Protein AF-A0AAV6AGI2-F1 (afdb_monomer)

Radius of gyration: 15.93 Å; Cα contacts (8 Å, |Δi|>4): 35; chains: 1; bounding box: 33×29×38 Å

Structure (mmCIF, N/CA/C/O backbone):
data_AF-A0AAV6AGI2-F1
#
_entry.id   AF-A0AAV6AGI2-F1
#
loop_
_atom_site.group_PDB
_atom_site.id
_atom_site.type_symbol
_atom_site.label_atom_id
_atom_site.label_alt_id
_atom_site.label_comp_id
_atom_site.label_asym_id
_atom_site.label_entity_id
_atom_site.label_seq_id
_atom_site.pdbx_PDB_ins_code
_atom_site.Cartn_x
_atom_site.Cartn_y
_atom_site.Cartn_z
_atom_site.occupancy
_atom_site.B_iso_or_equiv
_atom_site.auth_seq_id
_atom_site.auth_comp_id
_atom_site.auth_asym_id
_atom_site.auth_atom_id
_atom_site.pdbx_PDB_model_num
ATOM 1 N N . MET A 1 1 ? -6.160 -5.396 -20.448 1.00 40.41 1 MET A N 1
ATOM 2 C CA . MET A 1 1 ? -6.897 -4.419 -19.616 1.00 40.41 1 MET A CA 1
ATOM 3 C C . MET A 1 1 ? -6.244 -3.058 -19.778 1.00 40.41 1 MET A C 1
ATOM 5 O O . MET A 1 1 ? -5.041 -2.974 -19.567 1.00 40.41 1 MET A O 1
ATOM 9 N N . GLY A 1 2 ? -6.989 -2.032 -20.202 1.00 50.62 2 GLY A N 1
ATOM 10 C CA . GLY A 1 2 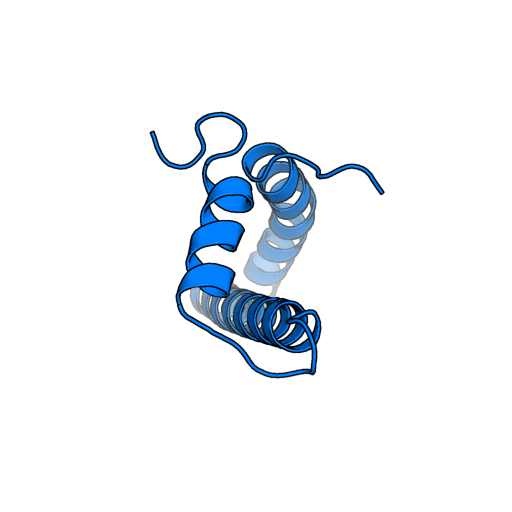? -6.458 -0.668 -20.338 1.00 50.62 2 GLY A CA 1
ATOM 11 C C . GLY A 1 2 ? -5.895 -0.141 -19.014 1.00 50.62 2 GLY A C 1
ATOM 12 O O . GLY A 1 2 ? -6.402 -0.493 -17.949 1.00 50.62 2 GLY A O 1
ATOM 13 N N . LYS A 1 3 ? -4.819 0.654 -19.079 1.00 70.38 3 LYS A N 1
ATOM 14 C CA . LYS A 1 3 ? -4.177 1.268 -17.907 1.00 70.38 3 LYS A CA 1
ATOM 15 C C . LYS A 1 3 ? -5.172 2.228 -17.242 1.00 70.38 3 LYS A C 1
ATOM 17 O O . LYS A 1 3 ? -5.409 3.315 -17.754 1.00 70.38 3 LYS A O 1
ATOM 22 N N . ILE A 1 4 ? -5.775 1.812 -16.129 1.00 80.69 4 ILE A N 1
ATOM 23 C CA . ILE A 1 4 ? -6.580 2.697 -15.276 1.00 80.69 4 ILE A CA 1
ATOM 24 C C . ILE A 1 4 ? -5.631 3.765 -14.701 1.00 80.69 4 ILE A C 1
ATOM 26 O O . ILE A 1 4 ? -4.608 3.369 -14.131 1.00 80.69 4 ILE A O 1
ATOM 30 N N . PRO A 1 5 ? -5.932 5.073 -14.822 1.00 85.94 5 PRO A N 1
ATOM 31 C CA . PRO A 1 5 ? -5.120 6.127 -14.215 1.00 85.94 5 PRO A CA 1
ATOM 32 C C . PRO A 1 5 ? -4.941 5.917 -12.710 1.00 85.94 5 PRO A C 1
ATOM 34 O O . PRO A 1 5 ? -5.842 5.407 -12.035 1.00 85.94 5 PRO A O 1
ATOM 37 N N . ILE A 1 6 ? -3.787 6.304 -12.163 1.00 84.75 6 ILE A N 1
ATOM 38 C CA . ILE A 1 6 ? -3.435 5.959 -10.781 1.00 84.75 6 ILE A CA 1
ATOM 39 C C . ILE A 1 6 ? -4.396 6.577 -9.763 1.00 84.75 6 ILE A C 1
ATOM 41 O O . ILE A 1 6 ? -4.805 5.867 -8.847 1.00 84.75 6 ILE A O 1
ATOM 45 N N . LEU A 1 7 ? -4.853 7.821 -9.953 1.00 87.88 7 LEU A N 1
ATOM 46 C CA . LEU A 1 7 ? -5.842 8.437 -9.058 1.00 87.88 7 LEU A CA 1
ATOM 47 C C . LEU A 1 7 ? -7.169 7.683 -9.083 1.00 87.88 7 LEU A C 1
ATOM 49 O O . LEU A 1 7 ? -7.721 7.367 -8.031 1.00 87.88 7 LEU A O 1
ATOM 53 N N . THR A 1 8 ? -7.638 7.300 -10.274 1.00 90.38 8 THR A N 1
ATOM 54 C CA . THR A 1 8 ? -8.848 6.479 -10.414 1.00 90.38 8 THR A CA 1
ATOM 55 C C . THR A 1 8 ? -8.682 5.138 -9.697 1.00 90.38 8 THR A C 1
ATOM 57 O O . THR A 1 8 ? -9.558 4.730 -8.935 1.00 90.38 8 THR A O 1
ATOM 60 N N . LYS A 1 9 ? -7.534 4.470 -9.868 1.00 89.00 9 LYS A N 1
ATOM 61 C CA . LYS A 1 9 ? -7.219 3.218 -9.166 1.00 89.00 9 LYS A CA 1
ATOM 62 C C . LYS A 1 9 ? -7.208 3.409 -7.645 1.00 89.00 9 LYS A C 1
ATOM 64 O O . LYS A 1 9 ? -7.784 2.585 -6.939 1.00 89.00 9 LYS A O 1
ATOM 69 N N . ARG A 1 10 ? -6.581 4.474 -7.131 1.00 90.44 10 ARG A N 1
ATOM 70 C CA . ARG A 1 10 ? -6.514 4.762 -5.686 1.00 90.44 10 ARG A CA 1
ATOM 71 C C . ARG A 1 10 ? -7.877 5.113 -5.101 1.00 90.44 10 ARG A C 1
ATOM 73 O O . ARG A 1 10 ? -8.193 4.614 -4.027 1.00 90.44 10 ARG A O 1
ATOM 80 N N . ARG A 1 11 ? -8.707 5.874 -5.819 1.00 93.56 11 ARG A N 1
ATOM 81 C CA . ARG A 1 11 ? -10.082 6.181 -5.403 1.00 93.56 11 ARG A CA 1
ATOM 82 C C . ARG A 1 11 ? -10.914 4.912 -5.242 1.00 93.56 11 ARG A C 1
ATOM 84 O O . ARG A 1 11 ? -11.479 4.698 -4.178 1.00 93.56 11 ARG A O 1
ATOM 91 N N . LEU A 1 12 ? -10.912 4.035 -6.249 1.00 93.88 12 LEU A N 1
ATOM 92 C CA . LEU A 1 12 ? -11.635 2.759 -6.184 1.00 93.88 12 LEU A CA 1
ATOM 93 C C . LEU A 1 12 ? -11.132 1.870 -5.035 1.00 93.88 12 LEU A C 1
ATOM 95 O O . LEU A 1 12 ? -11.923 1.235 -4.346 1.00 93.88 12 LEU A O 1
ATOM 99 N N . GLN A 1 13 ? -9.816 1.835 -4.796 1.00 93.62 13 GLN A N 1
ATOM 100 C CA . GLN A 1 13 ? -9.248 1.114 -3.653 1.00 93.62 13 GLN A CA 1
ATOM 101 C C . GLN A 1 13 ? -9.723 1.698 -2.316 1.00 93.62 13 GLN A C 1
ATOM 103 O O . GLN A 1 13 ? -10.088 0.937 -1.423 1.00 93.62 13 GLN A O 1
ATOM 108 N N . ALA A 1 14 ? -9.742 3.024 -2.175 1.00 94.62 14 ALA A N 1
ATOM 109 C CA . ALA A 1 14 ? -10.191 3.697 -0.959 1.00 94.62 14 ALA A CA 1
ATOM 110 C C . ALA A 1 14 ? -11.692 3.494 -0.696 1.00 94.62 14 ALA A C 1
ATOM 112 O O . ALA A 1 14 ? -12.070 3.256 0.448 1.00 94.62 14 ALA A O 1
ATOM 113 N N . GLU A 1 15 ? -12.528 3.502 -1.739 1.00 97.12 15 GLU A N 1
ATOM 114 C CA . GLU A 1 15 ? -13.969 3.212 -1.641 1.00 97.12 15 GLU A CA 1
ATOM 115 C C . GLU A 1 15 ? -14.246 1.813 -1.067 1.00 97.12 15 GLU A C 1
ATOM 117 O O . GLU A 1 15 ? -15.229 1.621 -0.356 1.00 97.12 15 GLU A O 1
ATOM 122 N N . VAL A 1 16 ? -13.354 0.847 -1.312 1.00 95.81 16 VAL A N 1
ATOM 123 C CA . VAL A 1 16 ? -13.454 -0.512 -0.757 1.00 95.81 16 VAL A CA 1
ATOM 124 C C . VAL A 1 16 ? -12.802 -0.623 0.626 1.00 95.81 16 VAL A C 1
ATOM 126 O O . VAL A 1 16 ? -13.354 -1.256 1.523 1.00 95.81 16 VAL A O 1
ATOM 129 N N . ILE A 1 17 ? -11.622 -0.026 0.820 1.00 96.38 17 ILE A N 1
ATOM 130 C CA . ILE A 1 17 ? -10.849 -0.139 2.068 1.00 96.38 17 ILE A CA 1
ATOM 131 C C . ILE A 1 17 ? -11.484 0.668 3.207 1.00 96.38 17 ILE A C 1
ATOM 133 O O . ILE A 1 17 ? -11.427 0.232 4.355 1.00 96.38 17 ILE A O 1
ATOM 137 N N . GLY A 1 18 ? -12.098 1.817 2.913 1.00 97.00 18 GLY A N 1
ATOM 138 C CA . GLY A 1 18 ? -12.691 2.707 3.915 1.00 97.00 18 GLY A CA 1
ATOM 139 C C . GLY A 1 18 ? -13.706 2.009 4.831 1.00 97.00 18 GLY A C 1
ATOM 140 O O . GLY A 1 18 ? -13.513 2.028 6.047 1.00 97.00 18 GLY A O 1
ATOM 141 N N . PRO A 1 19 ? -14.737 1.334 4.286 1.00 98.25 19 PRO A N 1
ATOM 142 C CA . PRO A 1 19 ? -15.689 0.565 5.089 1.00 98.25 19 PRO A CA 1
ATOM 143 C C . PRO A 1 19 ? -15.038 -0.560 5.905 1.00 98.25 19 PRO A C 1
ATOM 145 O O . PRO A 1 19 ? -15.397 -0.767 7.060 1.00 98.25 19 PRO A O 1
ATOM 148 N N . ILE A 1 20 ? -14.039 -1.254 5.346 1.00 97.81 20 ILE A N 1
ATOM 149 C CA . ILE A 1 20 ? -13.306 -2.314 6.061 1.00 97.81 20 ILE A CA 1
ATOM 150 C C . ILE A 1 20 ? -12.553 -1.727 7.260 1.00 97.81 20 ILE A C 1
ATOM 152 O O . ILE A 1 20 ? -12.620 -2.275 8.358 1.00 97.81 20 ILE A O 1
ATOM 156 N N . HIS A 1 21 ? -11.866 -0.597 7.073 1.00 98.19 21 HIS A N 1
ATOM 157 C CA . HIS A 1 21 ? -11.186 0.100 8.160 1.00 98.19 21 HIS A CA 1
ATOM 158 C C . HIS A 1 21 ? -12.175 0.559 9.237 1.00 98.19 21 HIS A C 1
ATOM 160 O O . HIS A 1 21 ? -11.893 0.384 10.416 1.00 98.19 21 HIS A O 1
ATOM 166 N N . ALA A 1 22 ? -13.345 1.079 8.856 1.00 98.50 22 ALA A N 1
ATOM 167 C CA . ALA A 1 22 ? -14.378 1.486 9.809 1.00 98.50 22 ALA A CA 1
ATOM 168 C C . ALA A 1 22 ? -14.853 0.314 10.689 1.00 98.50 22 ALA A C 1
ATOM 170 O O . ALA A 1 22 ? -14.920 0.455 11.911 1.00 98.50 22 ALA A O 1
ATOM 171 N N . GLU A 1 23 ? -15.095 -0.860 10.098 1.00 98.62 23 GLU A N 1
ATOM 172 C CA . GLU A 1 23 ? -15.420 -2.071 10.863 1.00 98.62 23 GLU A CA 1
ATOM 173 C C . GLU A 1 23 ? -14.259 -2.511 11.766 1.00 98.62 23 GLU A C 1
ATOM 175 O O . GLU A 1 23 ? -14.468 -2.870 12.924 1.00 98.62 23 GLU A O 1
ATOM 180 N N . MET A 1 24 ? -13.015 -2.420 11.286 1.00 98.50 24 MET A N 1
ATOM 181 C CA . MET A 1 24 ? -11.840 -2.723 12.106 1.00 98.50 24 MET A CA 1
ATOM 182 C C . MET A 1 24 ? -11.699 -1.766 13.292 1.00 98.50 24 MET A C 1
ATOM 184 O O . MET A 1 24 ? -11.374 -2.222 14.383 1.00 98.50 24 MET A O 1
ATOM 188 N N . VAL A 1 25 ? -11.957 -0.468 13.117 1.00 98.75 25 VAL A N 1
ATOM 189 C CA . VAL A 1 25 ? -11.942 0.514 14.215 1.00 98.75 25 VAL A CA 1
ATOM 190 C C . VAL A 1 25 ? -13.011 0.168 15.250 1.00 98.75 25 VAL A C 1
ATOM 192 O O . VAL A 1 25 ? -12.722 0.192 16.445 1.00 98.75 25 VAL A O 1
ATOM 195 N N . ARG A 1 26 ? -14.218 -0.204 14.802 1.00 98.69 26 ARG A N 1
ATOM 196 C CA . ARG A 1 26 ? -15.334 -0.592 15.679 1.00 98.69 26 ARG A CA 1
ATOM 197 C C . ARG A 1 26 ? -14.992 -1.796 16.562 1.00 98.69 26 ARG A C 1
ATOM 199 O O . ARG A 1 26 ? -15.375 -1.814 17.726 1.00 98.69 26 ARG A O 1
ATOM 206 N N . GLU A 1 27 ? -14.275 -2.778 16.020 1.00 98.69 27 GLU A N 1
ATOM 207 C CA . GLU A 1 27 ? -13.961 -4.039 16.710 1.00 98.69 27 GLU A CA 1
ATOM 208 C C . GLU A 1 27 ? -12.619 -4.025 17.465 1.00 98.69 27 GLU A C 1
ATOM 210 O O . GLU A 1 27 ? -12.456 -4.712 18.472 1.00 98.69 27 GLU A O 1
ATOM 215 N N . LEU A 1 28 ? -11.625 -3.276 16.977 1.00 98.25 28 LEU A N 1
ATOM 216 C CA . LEU A 1 28 ? -10.230 -3.364 17.435 1.00 98.25 28 LEU A CA 1
ATOM 217 C C . LEU A 1 28 ? -9.687 -2.056 18.021 1.00 98.25 28 LEU A C 1
ATOM 219 O O . LEU A 1 28 ? -8.596 -2.067 18.595 1.00 98.25 28 LEU A O 1
ATOM 223 N N . GLY A 1 29 ? -10.415 -0.949 17.870 1.00 98.50 29 GLY A N 1
ATOM 224 C CA . GLY A 1 29 ? -9.932 0.394 18.169 1.00 98.50 29 GLY A CA 1
ATOM 225 C C . GLY A 1 29 ? -9.053 0.976 17.057 1.00 98.50 29 GLY A C 1
ATOM 226 O O . GLY A 1 29 ? -8.501 0.263 16.216 1.00 98.50 29 GLY A O 1
ATOM 227 N N . GLU A 1 30 ? -8.924 2.303 17.064 1.00 98.25 30 GLU A N 1
ATOM 228 C CA . GLU A 1 30 ? -8.272 3.073 15.998 1.00 98.25 30 GLU A CA 1
ATOM 229 C C . GLU A 1 30 ? -6.800 2.702 15.797 1.00 98.25 30 GLU A C 1
ATOM 231 O O . GLU A 1 30 ? -6.390 2.395 14.680 1.00 98.25 30 GLU A O 1
ATOM 236 N N . GLU A 1 31 ? -6.017 2.651 16.877 1.00 98.56 31 GLU A N 1
ATOM 237 C CA . GLU A 1 31 ? -4.576 2.390 16.805 1.00 98.56 31 GLU A CA 1
ATOM 238 C C . GLU A 1 31 ? -4.273 1.033 16.153 1.00 98.56 31 GLU A C 1
ATOM 240 O O . GLU A 1 31 ? -3.463 0.926 15.228 1.00 98.56 31 GLU A O 1
ATOM 245 N N . LYS A 1 32 ? -4.974 -0.018 16.593 1.00 98.44 32 LYS A N 1
ATOM 246 C CA . LYS A 1 32 ? -4.768 -1.372 16.075 1.00 98.44 32 LYS A CA 1
ATOM 247 C C . LYS A 1 32 ? -5.280 -1.511 14.644 1.00 98.44 32 LYS A C 1
ATOM 249 O O . LYS A 1 32 ? -4.625 -2.169 13.834 1.00 98.44 32 LYS A O 1
ATOM 254 N N . ALA A 1 33 ? -6.417 -0.894 14.319 1.00 98.56 33 ALA A N 1
ATOM 255 C CA . ALA A 1 33 ? -6.948 -0.887 12.960 1.00 98.56 33 ALA A CA 1
ATOM 256 C C . ALA A 1 33 ? -5.982 -0.200 11.979 1.00 98.56 33 ALA A C 1
ATOM 258 O O . ALA A 1 33 ? -5.642 -0.784 10.945 1.00 98.56 33 ALA A O 1
ATOM 259 N N . ALA A 1 34 ? -5.465 0.975 12.349 1.00 97.81 34 ALA A N 1
ATOM 260 C CA . ALA A 1 34 ? -4.496 1.727 11.561 1.00 97.81 34 ALA A CA 1
ATOM 261 C C . ALA A 1 34 ? -3.182 0.951 11.370 1.00 97.81 34 ALA A C 1
ATOM 263 O O . ALA A 1 34 ? -2.679 0.864 10.249 1.00 97.81 34 ALA A O 1
ATOM 264 N N . ALA A 1 35 ? -2.656 0.319 12.425 1.00 98.50 35 ALA A N 1
ATOM 265 C CA . ALA A 1 35 ? -1.422 -0.466 12.347 1.00 98.50 35 ALA A CA 1
ATOM 266 C C . ALA A 1 35 ? -1.549 -1.683 11.412 1.00 98.50 35 ALA A C 1
ATOM 268 O O . ALA A 1 35 ? -0.639 -1.980 10.632 1.00 98.50 35 ALA A O 1
ATOM 269 N N . ILE A 1 36 ? -2.687 -2.387 11.456 1.00 98.38 36 ILE A N 1
ATOM 270 C CA . ILE A 1 36 ? -2.953 -3.509 10.546 1.00 98.38 36 ILE A CA 1
ATOM 271 C C . ILE A 1 36 ? -3.042 -3.008 9.103 1.00 98.38 36 ILE A C 1
ATOM 273 O O . ILE A 1 36 ? -2.457 -3.624 8.206 1.00 98.38 36 ILE A O 1
ATOM 277 N N . LEU A 1 37 ? -3.753 -1.901 8.875 1.00 96.81 37 LEU A N 1
ATOM 278 C CA . LEU A 1 37 ? -3.935 -1.359 7.536 1.00 96.81 37 LEU A CA 1
ATOM 279 C C . LEU A 1 37 ? -2.614 -0.846 6.939 1.00 96.81 37 LEU A C 1
ATOM 281 O O . LEU A 1 37 ? -2.316 -1.169 5.789 1.00 96.81 37 LEU A O 1
ATOM 285 N N . ASP A 1 38 ? -1.780 -0.145 7.715 1.00 97.12 38 ASP A N 1
ATOM 286 C CA . ASP A 1 38 ? -0.431 0.276 7.300 1.00 97.12 38 ASP A CA 1
ATOM 287 C C . ASP A 1 38 ? 0.421 -0.932 6.881 1.00 97.12 38 ASP A C 1
ATOM 289 O O . ASP A 1 38 ? 0.965 -0.974 5.771 1.00 97.12 38 ASP A O 1
ATOM 293 N N . ALA A 1 39 ? 0.459 -1.974 7.717 1.00 98.06 39 ALA A N 1
ATOM 294 C CA . ALA A 1 39 ? 1.199 -3.190 7.411 1.00 98.06 39 ALA A CA 1
ATOM 295 C C . ALA A 1 39 ? 0.683 -3.879 6.134 1.00 98.06 39 ALA A C 1
ATOM 297 O O . ALA A 1 39 ? 1.480 -4.372 5.328 1.00 98.06 39 ALA A O 1
ATOM 298 N N . ALA A 1 40 ? -0.636 -3.923 5.930 1.00 97.00 40 ALA A N 1
ATOM 299 C CA . ALA A 1 40 ? -1.250 -4.513 4.744 1.00 97.00 40 ALA A CA 1
ATOM 300 C C . ALA A 1 40 ? -0.914 -3.721 3.469 1.00 97.00 40 ALA A C 1
ATOM 302 O O . ALA A 1 40 ? -0.483 -4.314 2.476 1.00 97.00 40 ALA A O 1
ATOM 303 N N . ILE A 1 41 ? -1.034 -2.390 3.507 1.00 94.38 41 ILE A N 1
ATOM 304 C CA . ILE A 1 41 ? -0.732 -1.508 2.372 1.00 94.38 41 ILE A CA 1
ATOM 305 C C . ILE A 1 41 ? 0.750 -1.605 1.991 1.00 94.38 41 ILE A C 1
ATOM 307 O O . ILE A 1 41 ? 1.063 -1.759 0.808 1.00 94.38 41 ILE A O 1
ATOM 311 N N . ARG A 1 42 ? 1.674 -1.609 2.965 1.00 96.06 42 ARG A N 1
ATOM 312 C CA . ARG A 1 42 ? 3.116 -1.785 2.700 1.00 96.06 42 ARG A CA 1
ATOM 313 C C . ARG A 1 42 ? 3.419 -3.119 2.026 1.00 96.06 42 ARG A C 1
ATOM 315 O O . ARG A 1 42 ? 4.149 -3.158 1.035 1.00 96.06 42 ARG A O 1
ATOM 322 N N . LYS A 1 43 ? 2.840 -4.215 2.527 1.00 97.31 43 LYS A N 1
ATOM 323 C CA . LYS A 1 43 ? 3.001 -5.550 1.925 1.00 97.31 43 LYS A CA 1
ATOM 324 C C . LYS A 1 43 ? 2.471 -5.583 0.492 1.00 97.31 43 LYS A C 1
ATOM 326 O O . LYS A 1 43 ? 3.140 -6.131 -0.383 1.00 97.31 43 LYS A O 1
ATOM 331 N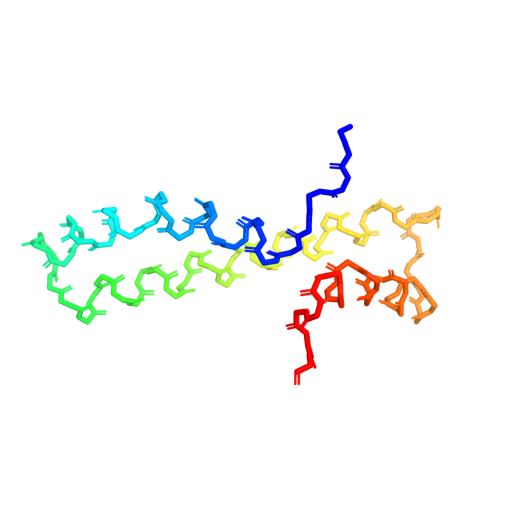 N . ALA A 1 44 ? 1.315 -4.968 0.242 1.00 93.62 44 ALA A N 1
ATOM 332 C CA . ALA A 1 44 ? 0.734 -4.872 -1.093 1.00 93.62 44 ALA A CA 1
ATOM 333 C C . ALA A 1 44 ? 1.623 -4.065 -2.055 1.00 93.62 44 ALA A C 1
ATOM 335 O O . ALA A 1 44 ? 1.866 -4.515 -3.173 1.00 93.62 44 ALA A O 1
ATOM 336 N N . ALA A 1 45 ? 2.171 -2.928 -1.612 1.00 90.00 45 ALA A N 1
ATOM 337 C CA . ALA A 1 45 ? 3.080 -2.108 -2.413 1.00 90.00 45 ALA A CA 1
ATOM 338 C C . ALA A 1 45 ? 4.375 -2.857 -2.779 1.00 90.00 45 ALA A C 1
ATOM 340 O O . ALA A 1 45 ? 4.794 -2.845 -3.935 1.00 90.00 45 ALA A O 1
ATOM 341 N N . ILE A 1 46 ? 4.980 -3.576 -1.824 1.00 94.12 46 ILE A N 1
ATOM 342 C CA . ILE A 1 46 ? 6.170 -4.404 -2.086 1.00 94.12 46 ILE A CA 1
ATOM 343 C C . ILE A 1 46 ? 5.843 -5.526 -3.079 1.00 94.12 46 ILE A C 1
ATOM 345 O O . ILE A 1 46 ? 6.630 -5.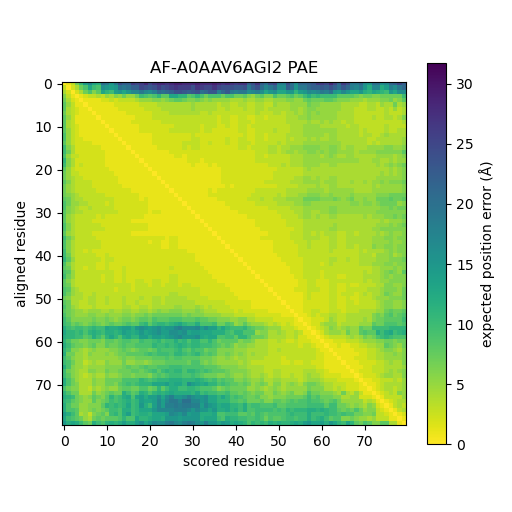801 -3.986 1.00 94.12 46 ILE A O 1
ATOM 349 N N . ALA A 1 47 ? 4.689 -6.181 -2.928 1.00 94.81 47 ALA A N 1
ATOM 350 C CA . ALA A 1 47 ? 4.253 -7.226 -3.850 1.00 94.81 47 ALA A CA 1
ATOM 351 C C . ALA A 1 47 ? 4.025 -6.682 -5.272 1.00 94.81 47 ALA A C 1
ATOM 353 O O . ALA A 1 47 ? 4.423 -7.326 -6.240 1.00 94.81 47 ALA A O 1
ATOM 354 N N . GLU A 1 48 ? 3.443 -5.489 -5.407 1.00 90.00 48 GLU A N 1
ATOM 355 C CA . GLU A 1 48 ? 3.287 -4.802 -6.693 1.00 90.00 48 GLU A CA 1
ATOM 356 C C . GLU A 1 48 ? 4.648 -4.469 -7.325 1.00 90.00 48 GLU A C 1
ATOM 358 O O . GLU A 1 48 ? 4.870 -4.793 -8.490 1.00 90.00 48 GLU A O 1
ATOM 363 N N . GLY A 1 49 ? 5.603 -3.948 -6.548 1.00 88.50 49 GLY A N 1
ATOM 364 C CA . GLY A 1 49 ? 6.970 -3.707 -7.022 1.00 88.50 49 GLY A CA 1
ATOM 365 C C . GLY A 1 49 ? 7.675 -4.980 -7.509 1.00 88.50 49 GLY A C 1
ATOM 366 O O . GLY A 1 49 ? 8.305 -4.976 -8.564 1.00 88.50 49 GLY A O 1
ATOM 367 N N . ARG A 1 50 ? 7.512 -6.104 -6.796 1.00 91.19 50 ARG A N 1
ATOM 368 C CA . ARG A 1 50 ? 8.036 -7.415 -7.231 1.00 91.19 50 ARG A CA 1
ATOM 369 C C . ARG A 1 50 ? 7.415 -7.881 -8.544 1.00 91.19 50 ARG A C 1
ATOM 371 O O . ARG A 1 50 ? 8.118 -8.453 -9.371 1.00 91.19 50 ARG A O 1
ATOM 378 N N . ARG A 1 51 ? 6.118 -7.635 -8.746 1.00 89.69 51 ARG A N 1
ATOM 379 C CA . ARG A 1 51 ? 5.443 -7.949 -10.012 1.00 89.69 51 ARG A CA 1
ATOM 380 C C . ARG A 1 51 ? 5.997 -7.114 -11.162 1.00 89.69 51 ARG A C 1
ATOM 382 O O . ARG A 1 51 ? 6.319 -7.690 -12.191 1.00 89.69 51 ARG A O 1
ATOM 389 N N . PHE A 1 52 ? 6.194 -5.809 -10.969 1.00 87.31 52 PHE A N 1
ATOM 390 C CA . PHE A 1 52 ? 6.825 -4.967 -11.990 1.00 87.31 52 PHE A CA 1
ATOM 391 C C . PHE A 1 52 ? 8.246 -5.420 -12.329 1.00 87.31 52 PHE A C 1
ATOM 393 O O . PHE A 1 52 ? 8.606 -5.469 -13.501 1.00 87.31 52 PHE A O 1
ATOM 400 N N . ALA A 1 53 ? 9.038 -5.805 -11.326 1.00 88.69 53 ALA A N 1
ATOM 401 C CA . ALA A 1 53 ? 10.372 -6.349 -11.561 1.00 88.69 53 ALA A CA 1
ATOM 402 C C . ALA A 1 53 ? 10.335 -7.656 -12.378 1.00 88.69 53 ALA A C 1
ATOM 404 O O . ALA A 1 53 ? 11.161 -7.844 -13.265 1.00 88.69 53 ALA A O 1
ATOM 405 N N . ALA A 1 54 ? 9.361 -8.536 -12.122 1.00 89.19 54 ALA A N 1
ATOM 406 C CA . ALA A 1 54 ? 9.192 -9.790 -12.862 1.00 89.19 54 ALA A CA 1
ATOM 407 C C . ALA A 1 54 ? 8.734 -9.591 -14.320 1.00 89.19 54 ALA A C 1
ATOM 409 O O . ALA A 1 54 ? 8.962 -10.461 -15.156 1.00 89.19 54 ALA A O 1
ATOM 410 N N . GLU A 1 55 ? 8.104 -8.457 -14.632 1.00 86.50 55 GLU A N 1
ATOM 411 C CA . GLU A 1 55 ? 7.702 -8.077 -15.993 1.00 86.50 55 GLU A CA 1
ATOM 412 C C . GLU A 1 55 ? 8.856 -7.444 -16.800 1.00 86.50 55 GLU A C 1
ATOM 414 O O . GLU A 1 55 ? 8.690 -7.149 -17.986 1.00 86.50 55 GLU A O 1
ATOM 419 N N . ALA A 1 56 ? 10.032 -7.235 -16.190 1.00 87.00 56 ALA A N 1
ATOM 420 C CA . ALA A 1 56 ? 11.192 -6.685 -16.881 1.00 87.00 56 ALA A CA 1
ATOM 421 C C . ALA A 1 56 ? 11.699 -7.637 -17.989 1.00 87.00 56 ALA A C 1
ATOM 423 O O . ALA A 1 56 ? 11.746 -8.857 -17.784 1.00 87.00 56 ALA A O 1
ATOM 424 N N . PRO A 1 57 ? 12.114 -7.116 -19.162 1.00 83.81 57 PRO A N 1
ATOM 425 C CA . PRO A 1 57 ? 12.614 -7.942 -20.259 1.00 83.81 57 PRO A CA 1
ATOM 426 C C . PRO A 1 57 ? 13.777 -8.842 -19.821 1.00 83.81 57 PRO A C 1
ATOM 428 O O . PRO A 1 57 ? 14.780 -8.375 -19.287 1.00 83.81 57 PRO A O 1
ATOM 431 N N . GLY A 1 58 ? 13.639 -10.153 -20.034 1.00 84.19 58 GLY A N 1
ATOM 432 C CA . GLY A 1 58 ? 14.661 -11.129 -19.640 1.00 84.19 58 GLY A CA 1
ATOM 433 C C . GLY A 1 58 ? 14.847 -11.294 -18.125 1.00 84.19 58 GLY A C 1
ATOM 434 O O . GLY A 1 58 ? 15.824 -11.909 -17.711 1.00 84.19 58 GLY A O 1
ATOM 435 N N . GLY A 1 59 ? 13.942 -10.757 -17.297 1.00 81.44 59 GLY A N 1
ATOM 436 C CA . GLY A 1 59 ? 14.009 -10.853 -15.835 1.00 81.44 59 GLY A CA 1
ATOM 437 C C . GLY A 1 59 ? 15.108 -10.003 -15.191 1.00 81.44 59 GLY A C 1
ATOM 438 O O . GLY A 1 59 ? 15.388 -10.168 -14.005 1.00 81.44 59 GLY A O 1
ATOM 439 N N . VAL A 1 60 ? 15.734 -9.103 -15.953 1.00 85.56 60 VAL A N 1
ATOM 440 C CA . VAL A 1 60 ? 16.780 -8.197 -15.469 1.00 85.56 60 VAL A CA 1
ATOM 441 C C . VAL A 1 60 ? 16.211 -6.789 -15.407 1.00 85.56 60 VAL A C 1
ATOM 443 O O . VAL A 1 60 ? 15.771 -6.242 -16.412 1.00 85.56 60 VAL A O 1
ATOM 446 N N . THR A 1 61 ? 16.227 -6.192 -14.220 1.00 89.88 61 THR A N 1
ATOM 447 C CA . THR A 1 61 ? 15.772 -4.815 -14.013 1.00 89.88 61 THR A CA 1
ATOM 448 C C . THR A 1 61 ? 16.881 -3.810 -14.299 1.00 89.88 61 THR A C 1
ATOM 450 O O . THR A 1 61 ? 18.029 -4.022 -13.907 1.00 89.88 61 THR A O 1
ATOM 453 N N . SER A 1 62 ? 16.520 -2.666 -14.869 1.00 90.12 62 SER A N 1
ATOM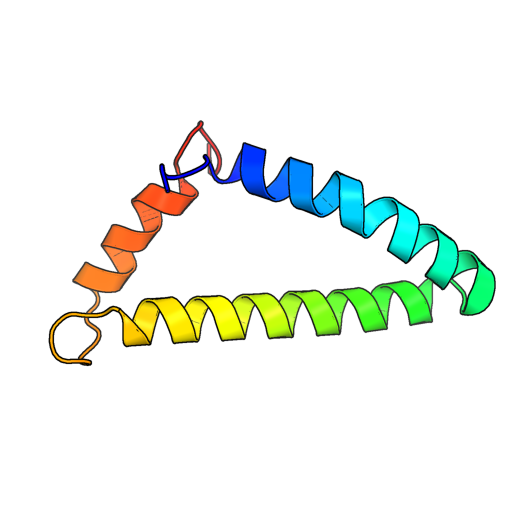 454 C CA . SER A 1 62 ? 17.400 -1.515 -15.075 1.00 90.12 62 SER A CA 1
ATOM 455 C C . SER A 1 62 ? 16.781 -0.212 -14.553 1.00 90.12 62 SER A C 1
ATOM 457 O O . SER A 1 62 ? 15.575 -0.116 -14.319 1.00 90.12 62 SER A O 1
ATOM 459 N N . MET A 1 63 ? 17.604 0.833 -14.414 1.00 89.31 63 MET A N 1
ATOM 460 C CA . MET A 1 63 ? 17.114 2.179 -14.082 1.00 89.31 63 MET A CA 1
ATOM 461 C C . MET A 1 63 ? 16.125 2.703 -15.134 1.00 89.31 63 MET A C 1
ATOM 463 O O . MET A 1 63 ? 15.144 3.353 -14.789 1.00 89.31 63 MET A O 1
ATOM 467 N N . ALA A 1 64 ? 16.337 2.379 -16.414 1.00 87.56 64 ALA A N 1
ATOM 468 C CA . ALA A 1 64 ? 15.413 2.747 -17.483 1.00 87.56 64 ALA A CA 1
ATOM 469 C C . ALA A 1 64 ? 14.033 2.095 -17.289 1.00 87.56 64 ALA A C 1
ATOM 471 O O . ALA A 1 64 ? 13.012 2.741 -17.515 1.00 87.56 64 ALA A O 1
ATOM 472 N N . ASP A 1 65 ? 13.984 0.846 -16.817 1.00 84.56 65 ASP A N 1
ATOM 473 C CA . ASP A 1 65 ? 12.719 0.168 -16.516 1.00 84.56 65 ASP A CA 1
ATOM 474 C C . ASP A 1 65 ? 11.980 0.838 -15.362 1.00 84.56 65 ASP A C 1
ATOM 476 O O . ASP A 1 65 ? 10.768 1.024 -15.442 1.00 84.56 65 ASP A O 1
ATOM 480 N N . PHE A 1 66 ? 12.715 1.257 -14.328 1.00 85.81 66 PHE A N 1
ATOM 481 C CA . PHE A 1 66 ? 12.153 2.008 -13.210 1.00 85.81 66 PHE A CA 1
ATOM 482 C C . PHE A 1 66 ? 11.591 3.366 -13.651 1.00 85.81 66 PHE A C 1
ATOM 484 O O . PHE A 1 66 ? 10.461 3.696 -13.302 1.00 85.81 66 PHE A O 1
ATOM 491 N N . ILE A 1 67 ? 12.325 4.121 -14.477 1.00 87.19 67 ILE A N 1
ATOM 492 C CA . ILE A 1 67 ? 11.865 5.412 -15.017 1.00 87.19 67 ILE A CA 1
ATOM 493 C C . ILE A 1 67 ? 10.564 5.242 -15.811 1.00 87.19 67 ILE A C 1
ATOM 495 O O . ILE A 1 67 ? 9.649 6.039 -15.653 1.00 87.19 67 ILE A O 1
ATOM 499 N N . ARG A 1 68 ? 10.418 4.174 -1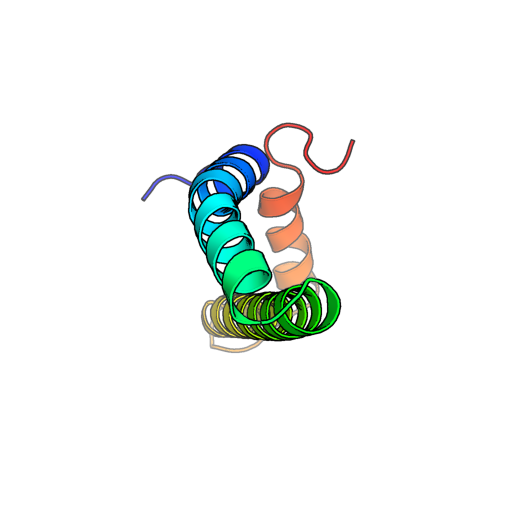6.604 1.00 84.12 68 ARG A N 1
ATOM 500 C CA . ARG A 1 68 ? 9.173 3.904 -17.350 1.00 84.12 68 ARG A CA 1
ATOM 501 C C . ARG A 1 68 ? 7.960 3.641 -16.452 1.00 84.12 68 ARG A C 1
ATOM 503 O O . ARG A 1 68 ? 6.828 3.795 -16.907 1.00 84.12 68 ARG A O 1
ATOM 510 N N . LEU A 1 69 ? 8.158 3.232 -15.196 1.00 82.56 69 LEU A N 1
ATOM 511 C CA . LEU A 1 69 ? 7.054 3.114 -14.237 1.00 82.56 69 LEU A CA 1
ATOM 512 C C . LEU A 1 69 ?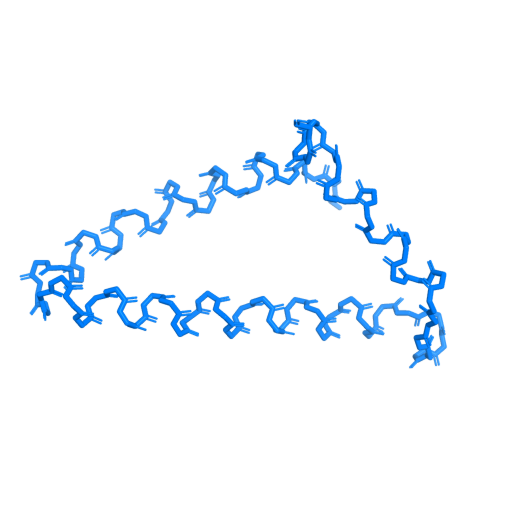 6.512 4.487 -13.820 1.00 82.56 69 LEU A C 1
ATOM 514 O O . LEU A 1 69 ? 5.358 4.564 -13.408 1.00 82.56 69 LEU A O 1
ATOM 518 N N . TYR A 1 70 ? 7.294 5.560 -13.973 1.00 81.50 70 TYR A N 1
ATOM 519 C CA . TYR A 1 70 ? 6.874 6.922 -13.643 1.00 81.50 70 TYR A CA 1
ATOM 520 C C . TYR A 1 70 ? 5.649 7.366 -14.453 1.00 81.50 70 TYR A C 1
ATOM 522 O O . TYR A 1 70 ? 4.751 7.984 -13.893 1.00 81.50 70 TYR A O 1
ATOM 530 N N . ASP A 1 71 ? 5.531 6.936 -15.715 1.00 80.38 71 ASP A N 1
ATOM 531 C CA . ASP A 1 71 ? 4.356 7.196 -16.564 1.00 80.38 71 ASP A CA 1
ATOM 532 C C . ASP A 1 71 ? 3.053 6.638 -15.966 1.00 80.38 71 ASP A C 1
ATOM 534 O O . ASP A 1 71 ? 1.961 7.139 -16.227 1.00 80.38 71 ASP A O 1
ATOM 538 N N . LEU A 1 72 ? 3.141 5.571 -15.162 1.00 75.38 72 LEU A N 1
ATOM 539 C CA . LEU A 1 72 ? 1.983 5.028 -14.448 1.00 75.38 72 LEU A CA 1
ATOM 540 C C . LEU A 1 72 ? 1.578 5.915 -13.272 1.00 75.38 72 LEU A C 1
ATOM 542 O O . LEU A 1 72 ? 0.427 5.855 -12.850 1.00 75.38 72 LEU A O 1
ATOM 546 N N . TRP A 1 73 ? 2.517 6.676 -12.714 1.00 72.00 73 TRP A N 1
ATOM 547 C CA . TRP A 1 73 ? 2.329 7.479 -11.512 1.00 72.00 73 TRP A CA 1
ATOM 548 C C . TRP A 1 73 ? 2.074 8.950 -11.800 1.00 72.00 73 TRP A C 1
ATOM 550 O O . TRP A 1 73 ? 1.551 9.606 -10.921 1.00 72.00 73 TRP A O 1
ATOM 560 N N . THR A 1 74 ? 2.376 9.455 -12.994 1.00 75.69 74 THR A N 1
ATOM 561 C CA . THR A 1 74 ? 2.008 10.812 -13.437 1.00 75.69 74 THR A CA 1
ATOM 562 C C . THR A 1 74 ? 0.686 10.868 -14.192 1.00 75.69 74 THR A C 1
ATOM 564 O O . THR A 1 74 ? 0.172 11.953 -14.453 1.00 75.69 74 THR A O 1
ATOM 567 N N . ALA A 1 75 ? 0.119 9.713 -14.548 1.00 77.12 75 ALA A N 1
ATOM 568 C CA . ALA A 1 75 ? -1.158 9.647 -15.244 1.00 77.12 75 ALA A CA 1
ATOM 569 C C . ALA A 1 75 ? -2.248 10.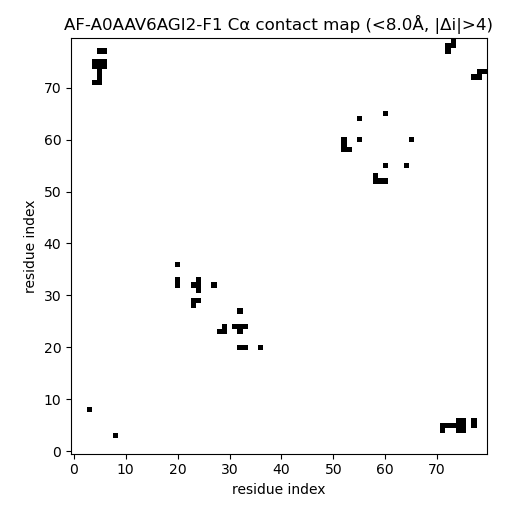414 -14.474 1.00 77.12 75 ALA A C 1
ATOM 571 O O . ALA A 1 75 ? -2.474 10.133 -13.296 1.00 77.12 75 ALA A O 1
ATOM 572 N N . ASP A 1 76 ? -2.949 11.315 -15.175 1.00 74.81 76 ASP A N 1
ATOM 573 C CA . ASP A 1 76 ? -4.025 12.160 -14.627 1.00 74.81 76 ASP A CA 1
ATOM 574 C C . ASP A 1 76 ? -3.551 13.179 -13.568 1.00 74.81 76 ASP A C 1
ATOM 576 O O . ASP A 1 76 ? -4.250 13.438 -12.595 1.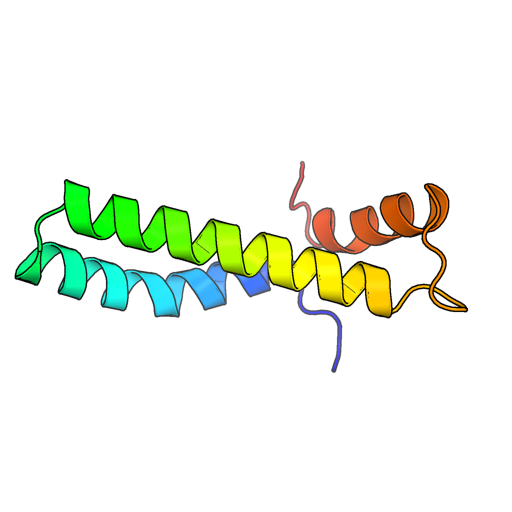00 74.81 76 ASP A O 1
ATOM 580 N N . GLY A 1 77 ? -2.334 13.721 -13.719 1.00 74.69 77 GLY A N 1
ATOM 581 C CA . GLY A 1 77 ? -1.802 14.779 -12.843 1.00 74.69 77 GLY A CA 1
ATOM 582 C C . GLY A 1 77 ? -1.469 14.310 -11.424 1.00 74.69 77 GLY A C 1
ATOM 583 O O . GLY A 1 77 ? -1.376 15.094 -10.491 1.00 74.69 77 GLY A O 1
ATOM 584 N N . ALA A 1 78 ? -1.295 13.005 -11.227 1.00 75.00 78 ALA A N 1
ATOM 585 C CA . ALA A 1 78 ? -1.195 12.394 -9.902 1.00 75.00 78 ALA A CA 1
ATOM 586 C C . ALA A 1 78 ? 0.038 12.785 -9.059 1.00 75.00 78 ALA A C 1
ATOM 588 O O . ALA A 1 78 ? 0.092 12.427 -7.881 1.00 75.00 78 ALA A O 1
ATOM 589 N N . LEU A 1 79 ? 1.018 13.472 -9.651 1.00 74.25 79 LEU A N 1
ATOM 590 C CA . LEU A 1 79 ? 2.231 13.966 -8.986 1.00 74.25 79 LEU A CA 1
ATOM 591 C C . LEU A 1 79 ? 2.455 15.479 -9.202 1.00 74.25 79 LEU A C 1
ATOM 593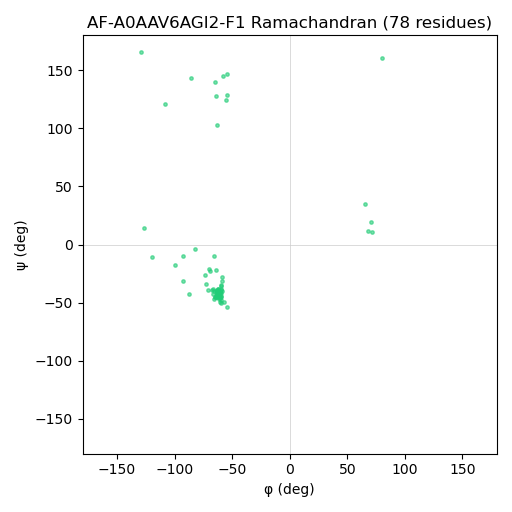 O O . LEU A 1 79 ? 3.561 15.957 -8.955 1.00 74.25 79 LEU A O 1
ATOM 597 N N . GLU A 1 80 ? 1.440 16.203 -9.685 1.00 68.81 80 GLU A N 1
ATOM 598 C CA . GLU A 1 80 ? 1.415 17.672 -9.827 1.00 68.81 80 GLU A CA 1
ATOM 599 C C . GLU A 1 80 ? 0.835 18.329 -8.564 1.00 68.81 80 GLU A C 1
ATOM 601 O O . GLU A 1 80 ? 1.369 19.390 -8.165 1.00 68.81 80 GLU A O 1
#

Mean predicted aligned error: 4.99 Å

Solvent-accessible surface area (backbone atoms only — not comparable to full-atom values): 4599 Å² total; per-residue (Å²): 132,82,86,69,41,40,57,61,52,50,49,58,50,45,70,58,47,50,61,54,49,52,54,34,28,76,76,59,36,61,69,55,31,51,53,52,49,52,54,50,52,53,52,51,51,52,52,51,52,52,52,56,43,63,70,26,75,92,63,53,76,48,72,69,60,56,56,60,52,46,63,55,50,44,28,89,59,59,76,115

Foldseek 3Di:
DDQDAPVNVVVVVCVVVVVVLVVCCVVPNNVVSVVVVVVVVVVVVVVVVVVLCCPPVVSDDDPVSVVVCVCSCPGPNNPD

pLDDT: mean 88.71, std 10.66, range [40.41, 98.75]

Secondary structure (DSSP, 8-state):
-----HHHHHHHHHHHHHHHHHHHHHHH-HHHHHHHHHHHHHHHHHHHHHHHHHTSGGG---HHHHHHHHHHHHTTSTT-

Sequence (80 aa):
MGKIPILTKRRLQAEVIGPIHAEMVRELGEEKAAAILDAAIRKAAIAEGRRFAAEAPGGVTSMADFIRLYDLWTADGALE